Protein AF-A0A6G0K1S7-F1 (afdb_monomer)

Sequence (122 aa):
MTYARTPEAYTSHRDEFKSLTHREDRTELWDYFVKNWDECCEMWVMAYRVGLPHFGNHTNNRVESLFGKLKRYLKGHLTMRASLKVLLAYQRRKEEEYKAKVEMPGTLRDVSYCEQMNLHLA

Mean predicted aligned error: 12.85 Å

InterPro domains:
  IPR052579 Zinc finger SWIM domain-containing protein [PTHR31569] (1-106)

pLDDT: mean 80.75, std 11.8, range [51.25, 96.75]

Foldseek 3Di:
DQAQQAPVSVVVVLVVVQVVQVDPPRCPVVVCCCVPPVVPVLVRHNNNCVPPPCVPVPDCVVVVVVVVVLCVQVPDPDDPVRSVVSVVVVVVVVVVVLCCLLPDPPQDDDPVDDSVVSSVRD

Solvent-accessible surface area (backbone atoms only — not comparable to full-atom values): 7234 Å² total; per-residue (Å²): 85,54,79,20,74,39,68,66,53,27,49,54,45,47,53,52,50,43,65,72,40,51,54,88,89,48,40,66,67,42,54,49,40,45,70,70,46,57,74,49,36,61,82,64,23,38,43,63,38,72,84,52,89,50,86,89,60,86,58,68,61,67,60,52,52,48,51,53,52,49,54,64,74,55,68,66,97,60,53,71,71,56,46,52,55,52,50,54,53,54,49,52,53,51,51,49,59,46,49,56,62,68,68,39,89,89,61,54,73,55,88,90,48,54,78,78,59,32,67,73,60,106

Secondary structure (DSSP, 8-state):
-TT-SSHHHHHHHHHHHHHHH-BTTB-HHHHHHHHHTGGGGGGT-HHHHTTS--TT--STHHHHHHHHHHHHHT-S---HHHHHHHHHHHHHHHHHHHHHHHS-TT----TTS-HHHHTT--

Structure (mmCIF, N/CA/C/O backbone):
data_AF-A0A6G0K1S7-F1
#
_entry.id   AF-A0A6G0K1S7-F1
#
loop_
_atom_site.group_PDB
_atom_site.id
_atom_site.type_symbol
_atom_site.label_atom_id
_atom_site.label_alt_id
_atom_site.label_comp_id
_atom_site.label_asym_id
_atom_site.label_entity_id
_atom_site.label_seq_id
_atom_site.pdbx_PDB_ins_code
_atom_site.Cartn_x
_atom_site.Cartn_y
_atom_site.Cartn_z
_atom_site.occupancy
_atom_site.B_iso_or_equiv
_atom_site.auth_seq_id
_atom_site.auth_comp_id
_atom_site.auth_asym_id
_atom_site.auth_atom_id
_atom_site.pdbx_PDB_model_num
ATOM 1 N N . MET A 1 1 ? -6.448 9.436 8.711 1.00 87.38 1 MET A N 1
ATOM 2 C CA . MET A 1 1 ? -5.637 8.196 8.802 1.00 87.38 1 MET A CA 1
ATOM 3 C C . MET A 1 1 ? -4.595 8.074 7.686 1.00 87.38 1 MET A C 1
ATOM 5 O O . MET A 1 1 ? -3.422 8.194 7.995 1.00 87.38 1 MET A O 1
ATOM 9 N N . THR A 1 2 ? -4.959 7.915 6.406 1.00 87.69 2 THR A N 1
ATOM 10 C CA . THR A 1 2 ? -4.003 7.677 5.290 1.00 87.69 2 THR A CA 1
ATOM 11 C C . THR A 1 2 ? -2.882 8.713 5.179 1.00 87.69 2 THR A C 1
ATOM 13 O O . THR A 1 2 ? -1.721 8.357 5.022 1.00 87.69 2 THR A O 1
ATOM 16 N N . TYR A 1 3 ? -3.208 10.001 5.303 1.00 88.44 3 TYR A N 1
ATOM 17 C CA . TYR A 1 3 ? -2.239 11.098 5.192 1.00 88.44 3 TYR A CA 1
ATOM 18 C C . TYR A 1 3 ? -1.551 11.468 6.512 1.00 88.44 3 TYR A C 1
ATOM 20 O O . TYR A 1 3 ? -0.889 12.504 6.581 1.00 88.44 3 TYR A O 1
ATOM 28 N N . ALA A 1 4 ? -1.707 10.655 7.562 1.00 92.00 4 ALA A N 1
ATOM 29 C CA . ALA A 1 4 ? -0.984 10.865 8.808 1.00 92.00 4 ALA A CA 1
ATOM 30 C C . ALA A 1 4 ? 0.523 10.841 8.528 1.00 92.00 4 ALA A C 1
ATOM 32 O O . ALA A 1 4 ? 1.035 9.881 7.955 1.00 92.00 4 ALA A O 1
ATOM 33 N N . ARG A 1 5 ? 1.213 11.928 8.886 1.00 89.75 5 ARG A N 1
ATOM 34 C CA . ARG A 1 5 ? 2.651 12.099 8.626 1.00 89.75 5 ARG A CA 1
ATOM 35 C C . ARG A 1 5 ? 3.531 11.514 9.726 1.00 89.75 5 ARG A C 1
ATOM 37 O O . ARG A 1 5 ? 4.718 11.335 9.494 1.00 89.75 5 ARG A O 1
ATOM 44 N N . THR A 1 6 ? 2.952 11.213 10.886 1.00 93.12 6 THR A N 1
ATOM 45 C CA . THR A 1 6 ? 3.641 10.560 12.000 1.00 93.12 6 THR A CA 1
ATOM 46 C C . THR A 1 6 ? 2.810 9.380 12.520 1.00 93.12 6 THR A C 1
ATOM 48 O O . THR A 1 6 ? 1.583 9.383 12.337 1.00 93.12 6 THR A O 1
ATOM 51 N N . PRO A 1 7 ? 3.442 8.375 13.152 1.00 93.38 7 PRO A N 1
ATOM 52 C CA . PRO A 1 7 ? 2.733 7.266 13.791 1.00 93.38 7 PRO A CA 1
ATOM 53 C C . PRO A 1 7 ? 1.722 7.738 14.843 1.00 93.38 7 PRO A C 1
ATOM 55 O O . PRO A 1 7 ? 0.611 7.226 14.909 1.00 93.38 7 PRO A O 1
ATOM 58 N N . GLU A 1 8 ? 2.048 8.777 15.610 1.00 96.00 8 GLU A N 1
ATOM 59 C CA . GLU A 1 8 ? 1.178 9.326 16.658 1.00 96.00 8 GLU A CA 1
ATOM 60 C C . GLU A 1 8 ? -0.079 9.952 16.050 1.00 96.00 8 GLU A C 1
ATOM 62 O O . GLU A 1 8 ? -1.190 9.733 16.533 1.00 96.00 8 GLU A O 1
ATOM 67 N N . ALA A 1 9 ? 0.079 10.681 14.939 1.00 95.00 9 ALA A N 1
ATOM 68 C CA . ALA A 1 9 ? -1.052 11.207 14.190 1.00 95.00 9 ALA A CA 1
ATOM 69 C C . ALA A 1 9 ? -1.913 10.071 13.619 1.00 95.00 9 ALA A C 1
ATOM 71 O O . ALA A 1 9 ? -3.132 10.204 13.558 1.00 95.00 9 ALA A O 1
ATOM 72 N N . TYR A 1 10 ? -1.320 8.952 13.191 1.00 96.00 10 TYR A N 1
ATOM 73 C CA . TYR A 1 10 ? -2.089 7.791 12.741 1.00 96.00 10 TYR A CA 1
ATOM 74 C C . TYR A 1 10 ? -2.920 7.202 13.885 1.00 96.00 10 TYR A C 1
ATOM 76 O O . TYR A 1 10 ? -4.137 7.076 13.733 1.00 96.00 10 TYR A O 1
ATOM 84 N N . THR A 1 11 ? -2.287 6.936 15.030 1.00 96.19 11 THR A N 1
ATOM 85 C CA . THR A 1 11 ? -2.935 6.395 16.232 1.00 96.19 11 THR A CA 1
ATOM 86 C C . THR A 1 11 ? -4.072 7.291 16.715 1.00 96.19 11 THR A C 1
ATOM 88 O O . THR A 1 11 ? -5.170 6.802 16.950 1.00 96.19 11 THR A O 1
ATOM 91 N N . SER A 1 12 ? -3.873 8.611 16.755 1.00 96.75 12 SER A N 1
ATOM 92 C CA . SER A 1 12 ? -4.929 9.548 17.160 1.00 96.75 12 SER A CA 1
ATOM 93 C C . SER A 1 12 ? -6.170 9.462 16.259 1.00 96.75 12 SER A C 1
ATOM 95 O O . SER A 1 12 ? -7.281 9.306 16.764 1.00 96.75 12 SER A O 1
ATOM 97 N N . HIS A 1 13 ? -5.998 9.473 14.931 1.00 96.12 13 HIS A N 1
ATOM 98 C CA . HIS A 1 13 ? -7.128 9.322 14.004 1.00 96.12 13 HIS A CA 1
ATOM 99 C C . HIS A 1 13 ? -7.764 7.923 14.069 1.00 96.12 13 HIS A C 1
ATOM 101 O O . HIS A 1 13 ? -8.958 7.771 13.818 1.00 96.12 13 HIS A O 1
ATOM 107 N N . ARG A 1 14 ? -6.965 6.887 14.349 1.00 95.56 14 ARG A N 1
ATOM 108 C CA . ARG A 1 14 ? -7.436 5.508 14.515 1.00 95.56 14 ARG A CA 1
ATOM 109 C C . ARG A 1 14 ? -8.342 5.376 15.730 1.00 95.56 14 ARG A C 1
ATOM 111 O O . ARG A 1 14 ? -9.392 4.746 15.639 1.00 95.56 14 ARG A O 1
ATOM 118 N N . ASP A 1 15 ? -7.942 5.965 16.847 1.00 95.19 15 ASP A N 1
ATOM 119 C CA . ASP A 1 15 ? -8.693 5.904 18.097 1.00 95.19 15 ASP A CA 1
ATOM 120 C C . ASP A 1 15 ? -9.971 6.748 18.015 1.00 95.19 15 ASP A C 1
ATOM 122 O O . ASP A 1 15 ? -11.027 6.313 18.479 1.00 95.19 15 ASP A O 1
ATOM 126 N N . GLU A 1 16 ? -9.923 7.892 17.324 1.00 95.06 16 GLU A N 1
ATOM 127 C CA . GLU A 1 16 ? -11.124 8.644 16.946 1.00 95.06 16 GLU A CA 1
ATOM 128 C C . GLU A 1 16 ? -12.076 7.766 16.117 1.00 95.06 16 GLU A C 1
ATOM 130 O O . GLU A 1 16 ? -13.249 7.620 16.465 1.00 95.06 16 GLU A O 1
ATOM 135 N N . PHE A 1 17 ? -11.574 7.094 15.075 1.00 94.25 17 PHE A N 1
ATOM 136 C CA . PHE A 1 17 ? -12.377 6.185 14.255 1.00 94.25 17 PHE A CA 1
ATOM 137 C C . PHE A 1 17 ? -12.971 5.026 15.070 1.00 94.25 17 PHE A C 1
ATOM 139 O O . PHE A 1 17 ? -14.146 4.688 14.898 1.00 94.25 17 PHE A O 1
ATOM 146 N N . LYS A 1 18 ? -12.207 4.457 16.009 1.00 93.62 18 LYS A N 1
ATOM 147 C CA . LYS A 1 18 ? -12.702 3.446 16.952 1.00 93.62 18 LYS A CA 1
ATOM 148 C C . LYS A 1 18 ? -13.880 3.979 17.759 1.00 93.62 18 LYS A C 1
ATOM 150 O O . LYS A 1 18 ? -14.916 3.327 17.815 1.00 93.62 18 LYS A O 1
ATOM 155 N N . SER A 1 19 ? -13.753 5.174 18.334 1.00 92.50 19 SER A N 1
ATOM 156 C CA . SER A 1 19 ? -14.819 5.778 19.144 1.00 92.50 19 SER A CA 1
ATOM 157 C C . SER A 1 19 ? -16.125 5.995 18.365 1.00 92.50 19 SER A C 1
ATOM 159 O O . SER A 1 19 ? -17.209 5.875 18.930 1.00 92.50 19 SER A O 1
ATOM 161 N N . LEU A 1 20 ? -16.035 6.262 17.057 1.00 91.19 20 LEU A N 1
ATOM 162 C CA . LEU A 1 20 ? -17.192 6.504 16.190 1.00 91.19 20 LEU A CA 1
ATOM 163 C C . LEU A 1 20 ? -17.867 5.215 15.709 1.00 91.19 20 LEU A C 1
ATOM 165 O O . LEU A 1 20 ? -19.077 5.198 15.471 1.00 91.19 20 LEU A O 1
ATOM 169 N N . THR A 1 21 ? -17.085 4.152 15.529 1.00 89.88 21 THR A N 1
ATOM 170 C CA . THR A 1 21 ? -17.546 2.883 14.947 1.00 89.88 21 THR A CA 1
ATOM 171 C C . THR A 1 21 ? -17.940 1.851 15.989 1.00 89.88 21 THR A C 1
ATOM 173 O O . THR A 1 21 ? -18.779 1.007 15.701 1.00 89.88 21 THR A O 1
ATOM 176 N N . HIS A 1 22 ? -17.399 1.948 17.200 1.00 81.75 22 HIS A N 1
ATOM 177 C CA . HIS A 1 22 ? -17.656 1.029 18.301 1.00 81.75 22 HIS A CA 1
ATOM 178 C C . HIS A 1 22 ? -18.825 1.529 19.167 1.00 81.75 22 HIS A C 1
ATOM 180 O O . HIS A 1 22 ? -18.650 1.925 20.322 1.00 81.75 22 HIS A O 1
ATOM 186 N N . ARG A 1 23 ? -20.031 1.572 18.583 1.00 78.25 23 ARG A N 1
ATOM 187 C CA . ARG A 1 23 ? -21.253 2.003 19.281 1.00 78.25 23 ARG A CA 1
ATOM 188 C C . ARG A 1 23 ? -21.981 0.795 19.863 1.00 78.25 23 ARG A C 1
ATOM 190 O O . ARG A 1 23 ? -22.524 -0.005 19.103 1.00 78.25 23 ARG A O 1
ATOM 197 N N . GLU A 1 24 ? -22.041 0.731 21.193 1.00 80.38 24 GLU A N 1
ATOM 198 C CA . GLU A 1 24 ? -22.686 -0.364 21.938 1.00 80.38 24 GLU A CA 1
ATOM 199 C C . GLU A 1 24 ? -22.123 -1.727 21.491 1.00 80.38 24 GLU A C 1
ATOM 201 O O . GLU A 1 24 ? -20.910 -1.926 21.563 1.00 80.38 24 GLU A O 1
ATOM 206 N N . ASP A 1 25 ? -22.982 -2.616 20.984 1.00 79.69 25 ASP A N 1
ATOM 207 C CA . ASP A 1 25 ? -22.641 -3.979 20.561 1.00 79.69 25 ASP A CA 1
ATOM 208 C C . ASP A 1 25 ? -22.249 -4.088 19.074 1.00 79.69 25 ASP A C 1
ATOM 210 O O . ASP A 1 25 ? -21.911 -5.173 18.602 1.00 79.69 25 ASP A O 1
ATOM 214 N N . ARG A 1 26 ? -22.299 -2.992 18.299 1.00 83.44 26 ARG A N 1
ATOM 215 C CA . ARG A 1 26 ? -21.962 -3.015 16.865 1.00 83.44 26 ARG A CA 1
ATOM 216 C C . ARG A 1 26 ? -20.489 -2.720 16.639 1.00 83.44 26 ARG A C 1
ATOM 218 O O . ARG A 1 26 ? -20.091 -1.566 16.490 1.00 83.44 26 ARG A O 1
ATOM 225 N N . THR A 1 27 ? -19.686 -3.778 16.616 1.00 91.25 27 THR A N 1
ATOM 226 C CA . THR A 1 27 ? -18.227 -3.716 16.450 1.00 91.25 27 THR A CA 1
ATOM 227 C C . THR A 1 27 ? -17.761 -4.154 15.068 1.00 91.25 27 THR A C 1
ATOM 229 O O . THR A 1 27 ? -16.585 -4.008 14.753 1.00 91.25 27 THR A O 1
ATOM 232 N N . GLU A 1 28 ? -18.649 -4.631 14.193 1.00 93.25 28 GLU A N 1
ATOM 233 C CA . GLU A 1 28 ? -18.260 -5.345 12.972 1.00 93.25 28 GLU A CA 1
ATOM 234 C C . GLU A 1 28 ? -17.434 -4.479 12.016 1.00 93.25 28 GLU A C 1
ATOM 236 O O . GLU A 1 28 ? -16.503 -4.962 11.372 1.00 93.25 28 GLU A O 1
ATOM 241 N N . LEU A 1 29 ? -17.751 -3.182 11.935 1.00 92.19 29 LEU A N 1
ATOM 242 C CA . LEU A 1 29 ? -16.988 -2.234 11.126 1.00 92.19 29 LEU A CA 1
ATOM 243 C C . LEU A 1 29 ? -15.587 -2.000 11.701 1.00 92.19 29 LEU A C 1
ATOM 245 O O . LEU A 1 29 ? -14.618 -1.936 10.943 1.00 92.19 29 LEU A O 1
ATOM 249 N N . TRP A 1 30 ? -15.482 -1.886 13.025 1.00 94.81 30 TRP A N 1
ATOM 250 C CA . TRP A 1 30 ? -14.201 -1.747 13.705 1.00 94.81 30 TRP A CA 1
ATOM 251 C C . TRP A 1 30 ? -13.359 -3.016 13.542 1.00 94.81 30 TRP A C 1
ATOM 253 O O . TRP A 1 30 ? -12.202 -2.935 13.136 1.00 94.81 30 TRP A O 1
ATOM 263 N N . ASP A 1 31 ? -13.951 -4.186 13.758 1.00 95.00 31 ASP A N 1
ATOM 264 C CA . ASP A 1 31 ? -13.271 -5.476 13.642 1.00 95.00 31 ASP A CA 1
ATOM 265 C C . ASP A 1 31 ? -12.799 -5.728 12.206 1.00 95.00 31 ASP A C 1
ATOM 267 O O . ASP A 1 31 ? -11.665 -6.156 11.974 1.00 95.00 31 ASP A O 1
ATOM 271 N N . TYR A 1 32 ? -13.635 -5.392 11.217 1.00 95.12 32 TYR A N 1
ATOM 272 C CA . TYR A 1 32 ? -13.250 -5.423 9.810 1.00 95.12 32 TYR A CA 1
ATOM 273 C C . TYR A 1 32 ? -12.087 -4.471 9.523 1.00 95.12 32 TYR A C 1
ATOM 275 O O . TYR A 1 32 ? -11.144 -4.855 8.827 1.00 95.12 32 TYR A O 1
ATOM 283 N N . PHE A 1 33 ? -12.141 -3.242 10.040 1.00 95.31 33 PHE A N 1
ATOM 284 C CA . PHE A 1 33 ? -11.079 -2.260 9.857 1.00 95.31 33 PHE A CA 1
ATOM 285 C C . PHE A 1 33 ? -9.758 -2.749 10.457 1.00 95.31 33 PHE A C 1
ATOM 287 O O . PHE A 1 33 ? -8.745 -2.748 9.761 1.00 95.31 33 PHE A O 1
ATOM 294 N N . VAL A 1 34 ? -9.768 -3.232 11.701 1.00 95.44 34 VAL A N 1
ATOM 295 C CA . VAL A 1 34 ? -8.561 -3.743 12.362 1.00 95.44 34 VAL A CA 1
ATOM 296 C C . VAL A 1 34 ? -7.952 -4.889 11.558 1.00 95.44 34 VAL A C 1
ATOM 298 O O . VAL A 1 34 ? -6.775 -4.849 11.213 1.00 95.44 34 VAL A O 1
ATOM 301 N N . LYS A 1 35 ? -8.778 -5.869 11.184 1.00 96.00 35 LYS A N 1
ATOM 302 C CA . LYS A 1 35 ? -8.325 -7.062 10.467 1.00 96.00 35 LYS A CA 1
ATOM 303 C C . LYS A 1 35 ? -7.812 -6.776 9.054 1.00 96.00 35 LYS A C 1
ATOM 305 O O . LYS A 1 35 ? -6.878 -7.415 8.602 1.00 96.00 35 LYS A O 1
ATOM 310 N N . ASN A 1 36 ? -8.458 -5.887 8.301 1.00 95.75 36 ASN A N 1
ATOM 311 C CA . ASN A 1 36 ? -8.177 -5.768 6.862 1.00 95.75 36 ASN A CA 1
ATOM 312 C C . ASN A 1 36 ? -7.371 -4.519 6.500 1.00 95.75 36 ASN A C 1
ATOM 314 O O . ASN A 1 36 ? -6.748 -4.490 5.441 1.00 95.75 36 ASN A O 1
ATOM 318 N N . TRP A 1 37 ? -7.395 -3.488 7.343 1.00 94.88 37 TRP A N 1
ATOM 319 C CA . TRP A 1 37 ? -6.759 -2.204 7.062 1.00 94.88 37 TRP A CA 1
ATOM 320 C C . TRP A 1 37 ? -5.647 -1.890 8.054 1.00 94.88 37 TRP A C 1
ATOM 322 O O . TRP A 1 37 ? -4.539 -1.575 7.625 1.00 94.88 37 TRP A O 1
ATOM 332 N N . ASP A 1 38 ? -5.917 -1.986 9.355 1.00 95.25 38 ASP A N 1
ATOM 333 C CA . ASP A 1 38 ? -4.934 -1.658 10.394 1.00 95.25 38 ASP A CA 1
ATOM 334 C C . ASP A 1 38 ? -3.750 -2.635 1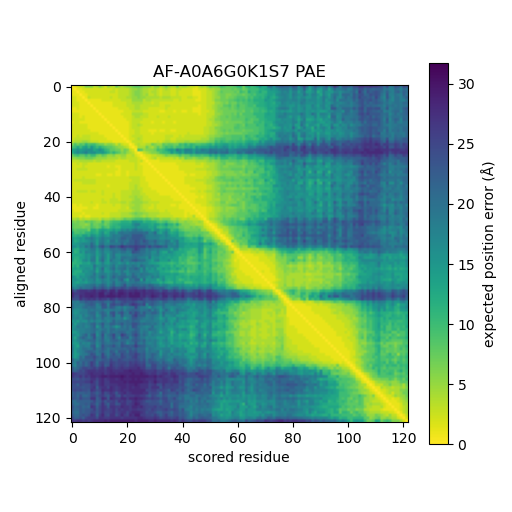0.392 1.00 95.25 38 ASP A C 1
ATOM 336 O O . ASP A 1 38 ? -2.603 -2.197 10.441 1.00 95.25 38 ASP A O 1
ATOM 340 N N . GLU A 1 39 ? -4.018 -3.937 10.222 1.00 94.88 39 GLU A N 1
ATOM 341 C CA . GLU A 1 39 ? -2.994 -4.993 10.130 1.00 94.88 39 GLU A CA 1
ATOM 342 C C . GLU A 1 39 ? -1.975 -4.744 9.000 1.00 94.88 39 GLU A C 1
ATOM 344 O O . GLU A 1 39 ? -0.827 -5.170 9.093 1.00 94.88 39 GLU A O 1
ATOM 349 N N . CYS A 1 40 ? -2.357 -4.001 7.955 1.00 92.31 40 CYS A N 1
ATOM 350 C CA . CYS A 1 40 ? -1.473 -3.631 6.847 1.00 92.31 40 CYS A CA 1
ATOM 351 C C . CYS A 1 40 ? -1.230 -2.115 6.729 1.00 92.31 40 CYS A C 1
ATOM 353 O O . CYS A 1 40 ? -0.912 -1.623 5.642 1.00 92.31 40 CYS A O 1
ATOM 355 N N . CYS A 1 41 ? -1.367 -1.354 7.824 1.00 92.31 41 CYS A N 1
ATOM 356 C CA . CYS A 1 41 ? -1.260 0.112 7.819 1.00 92.31 41 CYS A CA 1
ATOM 357 C C . CYS A 1 41 ? 0.053 0.644 7.222 1.00 92.31 41 CYS A C 1
ATOM 359 O O . CYS A 1 41 ? 0.050 1.671 6.535 1.00 92.31 41 CYS A O 1
ATOM 361 N N . GLU A 1 42 ? 1.152 -0.094 7.370 1.00 89.25 42 GLU A N 1
ATOM 362 C CA . GLU A 1 42 ? 2.452 0.229 6.775 1.00 89.25 42 GLU A CA 1
ATOM 363 C C . GLU A 1 42 ? 2.411 0.354 5.242 1.00 89.25 42 GLU A C 1
ATOM 365 O O . GLU A 1 42 ? 3.166 1.126 4.649 1.00 89.25 42 GLU A O 1
ATOM 370 N N . MET A 1 43 ? 1.486 -0.348 4.578 1.00 85.88 43 MET A N 1
ATOM 371 C CA . MET A 1 43 ? 1.366 -0.356 3.119 1.00 85.88 43 MET A CA 1
ATOM 372 C C . MET A 1 43 ? 0.632 0.861 2.553 1.00 85.88 43 MET A C 1
ATOM 374 O O . MET A 1 43 ? 0.754 1.141 1.355 1.00 85.88 43 MET A O 1
ATOM 378 N N . TRP A 1 44 ? -0.137 1.595 3.366 1.00 86.56 44 TRP A N 1
ATOM 379 C CA . TRP A 1 44 ? -1.003 2.675 2.872 1.00 86.56 44 TRP A CA 1
ATOM 380 C C . TRP A 1 44 ? -0.929 3.990 3.659 1.00 86.56 44 TRP A C 1
ATOM 382 O O . TRP A 1 44 ? -1.245 5.031 3.079 1.00 86.56 44 TRP A O 1
ATOM 392 N N . VAL A 1 45 ? -0.457 3.998 4.909 1.00 90.62 45 VAL A N 1
ATOM 393 C CA . VAL A 1 45 ? -0.292 5.221 5.714 1.00 90.62 45 VAL A CA 1
ATOM 394 C C . VAL A 1 45 ? 1.003 5.952 5.352 1.00 90.62 45 VAL A C 1
ATOM 396 O O . VAL A 1 45 ? 2.079 5.363 5.290 1.00 90.62 45 VAL A O 1
ATOM 399 N N . MET A 1 46 ? 0.918 7.268 5.151 1.00 87.06 46 MET A N 1
ATOM 400 C CA . MET A 1 46 ? 2.050 8.106 4.741 1.00 87.06 46 MET A CA 1
ATOM 401 C C . MET A 1 46 ? 3.243 8.040 5.702 1.00 87.06 46 MET A C 1
ATOM 403 O O . MET A 1 46 ? 4.372 7.960 5.228 1.00 87.06 46 MET A O 1
ATOM 407 N N . ALA A 1 47 ? 3.005 8.030 7.018 1.00 89.88 47 ALA A N 1
ATOM 408 C CA . ALA A 1 47 ? 4.049 7.957 8.043 1.00 89.88 47 ALA A CA 1
ATOM 409 C C . ALA A 1 47 ? 5.011 6.772 7.843 1.00 89.88 47 ALA A C 1
ATOM 411 O O . ALA A 1 47 ? 6.215 6.927 8.017 1.00 89.88 47 ALA A O 1
ATOM 412 N N . TYR A 1 48 ? 4.491 5.615 7.426 1.00 87.31 48 TYR A N 1
ATOM 413 C CA . TYR A 1 48 ? 5.278 4.393 7.232 1.00 87.31 48 TYR A CA 1
ATOM 414 C C . TYR A 1 48 ? 5.827 4.256 5.807 1.00 87.31 48 TYR A C 1
ATOM 416 O O . TYR A 1 48 ? 6.810 3.560 5.571 1.00 87.31 48 TYR A O 1
ATOM 424 N N . ARG A 1 49 ? 5.228 4.959 4.841 1.00 82.19 49 ARG A N 1
ATOM 425 C CA . ARG A 1 49 ? 5.611 4.883 3.424 1.00 82.19 49 ARG A CA 1
ATOM 426 C C . ARG A 1 49 ? 6.596 5.950 2.979 1.00 82.19 49 ARG A C 1
ATOM 428 O O . ARG A 1 49 ? 7.137 5.826 1.885 1.00 82.19 49 ARG A O 1
ATOM 435 N N . VAL A 1 50 ? 6.817 6.998 3.775 1.00 72.44 50 VAL A N 1
ATOM 436 C CA . VAL A 1 50 ? 7.606 8.169 3.354 1.00 72.44 50 VAL A CA 1
ATOM 437 C C . VAL A 1 50 ? 9.050 7.814 2.974 1.00 72.44 50 VAL A C 1
ATOM 439 O O . VAL A 1 50 ? 9.635 8.481 2.128 1.00 72.44 50 VAL A O 1
ATOM 442 N N . GLY A 1 51 ? 9.604 6.747 3.561 1.00 68.50 51 GLY A N 1
ATOM 443 C CA . GLY A 1 51 ? 10.949 6.247 3.266 1.00 68.50 51 GLY A CA 1
ATOM 444 C C . GLY A 1 51 ? 11.022 5.210 2.142 1.00 68.50 51 GLY A C 1
ATOM 445 O O . GLY A 1 51 ? 12.121 4.822 1.753 1.00 68.50 51 GLY A O 1
ATOM 446 N N . LEU A 1 52 ? 9.887 4.741 1.612 1.00 68.81 52 LEU A N 1
ATOM 447 C CA . LEU A 1 52 ? 9.885 3.749 0.541 1.00 68.81 52 LEU A CA 1
ATOM 448 C C . LEU A 1 52 ? 10.107 4.440 -0.812 1.00 68.81 52 LEU A C 1
ATOM 450 O O . LEU A 1 52 ? 9.392 5.398 -1.128 1.00 68.81 52 LEU A O 1
ATOM 454 N N . PRO A 1 53 ? 11.048 3.956 -1.647 1.00 64.31 53 PRO A N 1
ATOM 455 C CA . PRO A 1 53 ? 11.239 4.480 -2.989 1.00 64.31 53 PRO A CA 1
ATOM 456 C C . PRO A 1 53 ? 9.955 4.262 -3.790 1.00 64.31 53 PRO A C 1
ATOM 458 O O . PRO A 1 53 ? 9.623 3.162 -4.225 1.00 64.31 53 PRO A O 1
ATOM 461 N N . HIS A 1 54 ? 9.197 5.340 -3.956 1.00 61.47 54 HIS A N 1
ATOM 462 C CA . HIS A 1 54 ? 7.907 5.310 -4.629 1.00 61.47 54 HIS A CA 1
ATOM 463 C C . HIS A 1 54 ? 8.060 5.349 -6.153 1.00 61.47 54 HIS A C 1
ATOM 465 O O . HIS A 1 54 ? 7.066 5.165 -6.838 1.00 61.47 54 HIS A O 1
ATOM 471 N N . PHE A 1 55 ? 9.259 5.602 -6.702 1.00 59.00 55 PHE A N 1
ATOM 472 C CA . PHE A 1 55 ? 9.527 5.696 -8.151 1.00 59.00 55 PHE A CA 1
ATOM 473 C C . PH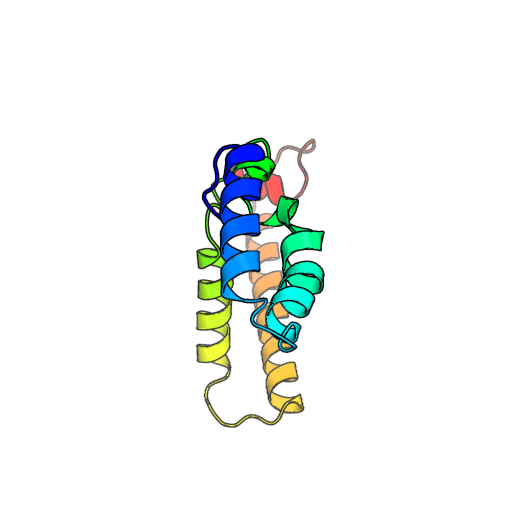E A 1 55 ? 8.474 6.542 -8.908 1.00 59.00 55 PHE A C 1
ATOM 475 O O . PHE A 1 55 ? 7.966 6.157 -9.959 1.00 59.00 55 PHE A O 1
ATOM 482 N N . GLY A 1 56 ? 8.067 7.676 -8.318 1.00 55.56 56 GLY A N 1
ATOM 483 C CA . GLY A 1 56 ? 6.997 8.550 -8.841 1.00 55.56 56 GLY A CA 1
ATOM 484 C C . GLY A 1 56 ? 5.564 7.985 -8.770 1.00 55.56 56 GLY A C 1
ATOM 485 O O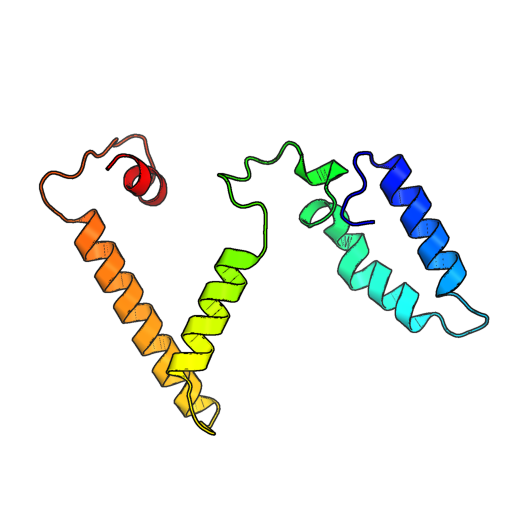 . GLY A 1 56 ? 4.620 8.605 -9.253 1.00 55.56 56 GLY A O 1
ATOM 486 N N . ASN A 1 57 ? 5.375 6.818 -8.159 1.00 56.22 57 ASN A N 1
ATOM 487 C CA . ASN A 1 57 ? 4.116 6.090 -8.048 1.00 56.22 57 ASN A CA 1
ATOM 488 C C . ASN A 1 57 ? 3.400 6.448 -6.734 1.00 56.22 57 ASN A C 1
ATOM 490 O O . ASN A 1 57 ? 3.424 5.715 -5.746 1.00 56.22 57 ASN A O 1
ATOM 494 N N . HIS A 1 58 ? 2.795 7.632 -6.707 1.00 55.03 58 HIS A N 1
ATOM 495 C CA . HIS A 1 58 ? 2.156 8.180 -5.506 1.00 55.03 58 HIS A CA 1
ATOM 496 C C . HIS A 1 58 ? 0.693 7.776 -5.325 1.00 55.03 58 HIS A C 1
ATOM 498 O O . HIS A 1 58 ? 0.120 7.986 -4.259 1.00 55.03 58 HIS A O 1
ATOM 504 N N . THR A 1 59 ? 0.069 7.212 -6.354 1.00 62.31 59 THR A N 1
ATOM 505 C CA . THR A 1 59 ? -1.382 7.047 -6.402 1.00 62.31 59 THR A CA 1
ATOM 506 C C . THR A 1 59 ? -1.774 5.815 -7.205 1.00 62.31 59 THR A C 1
ATOM 508 O O . THR A 1 59 ? -1.104 5.412 -8.156 1.00 62.31 59 THR A O 1
ATOM 511 N N . ASN A 1 60 ? -2.918 5.237 -6.839 1.00 66.38 60 ASN A N 1
ATOM 512 C CA . ASN A 1 60 ? -3.535 4.089 -7.505 1.00 66.38 60 ASN A CA 1
ATOM 513 C C . ASN A 1 60 ? -3.878 4.364 -8.987 1.00 66.38 60 ASN A C 1
ATOM 515 O O . ASN A 1 60 ? -4.241 3.452 -9.720 1.00 66.38 60 ASN A O 1
ATOM 519 N N . ASN A 1 61 ? -3.699 5.601 -9.464 1.00 70.25 61 ASN A N 1
ATOM 520 C CA . ASN A 1 61 ? -3.964 6.080 -10.820 1.00 70.25 61 ASN A CA 1
ATOM 521 C C . ASN A 1 61 ? -3.470 5.135 -11.924 1.00 70.25 61 ASN A C 1
ATOM 523 O O . ASN A 1 61 ? -4.149 4.958 -12.934 1.00 70.25 61 ASN A O 1
ATOM 527 N N . ARG A 1 62 ? -2.292 4.514 -11.769 1.00 70.38 62 ARG A N 1
ATOM 528 C CA . ARG A 1 62 ? -1.750 3.600 -12.791 1.00 70.38 62 ARG A CA 1
ATOM 529 C C . ARG A 1 62 ? -2.532 2.286 -12.854 1.00 70.38 62 ARG A C 1
ATOM 531 O O . ARG A 1 62 ? -2.829 1.801 -13.946 1.00 70.38 62 ARG A O 1
ATOM 538 N N . VAL A 1 63 ? -2.906 1.759 -11.693 1.00 77.50 63 VAL A N 1
ATOM 539 C CA . VAL A 1 63 ? -3.736 0.559 -11.533 1.00 77.50 63 VAL A CA 1
ATOM 540 C C . VAL A 1 63 ? 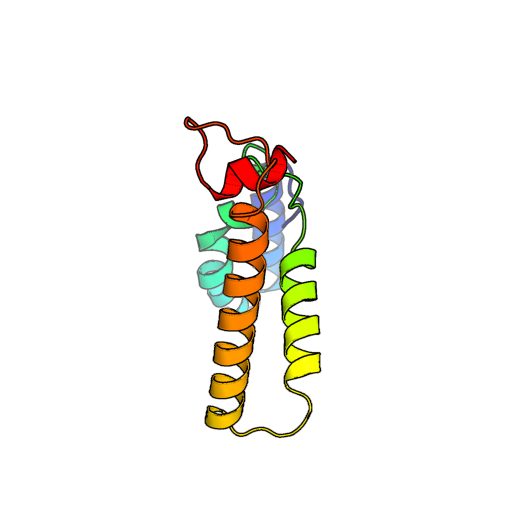-5.175 0.849 -11.967 1.00 77.50 63 VAL A C 1
ATOM 542 O O . VAL A 1 63 ? -5.744 0.104 -12.760 1.00 77.50 63 VAL A O 1
ATOM 545 N N . GLU A 1 64 ? -5.741 1.980 -11.557 1.00 78.81 64 GLU A N 1
ATOM 546 C CA . GLU A 1 64 ? -7.076 2.431 -11.959 1.00 78.81 64 GLU A CA 1
ATOM 547 C C . GLU A 1 64 ? -7.170 2.680 -13.466 1.00 78.81 64 GLU A C 1
ATOM 549 O O . GLU A 1 64 ? -8.120 2.239 -14.110 1.00 78.81 64 GLU A O 1
ATOM 554 N N . SER A 1 65 ? -6.154 3.307 -14.069 1.00 82.12 65 SER A N 1
ATOM 555 C CA . SER A 1 65 ? -6.063 3.491 -15.522 1.00 82.12 65 SER A CA 1
ATOM 556 C C . SER A 1 65 ? -5.980 2.153 -16.259 1.00 82.12 65 SER A C 1
ATOM 558 O O . SER A 1 65 ? -6.620 1.977 -17.303 1.00 82.12 65 SER A O 1
ATOM 560 N N . LEU A 1 66 ? -5.228 1.185 -15.720 1.00 80.75 66 LEU A N 1
ATOM 561 C CA . LEU A 1 66 ? -5.163 -0.172 -16.260 1.00 80.75 66 LEU A CA 1
ATOM 562 C C . LEU A 1 66 ? -6.531 -0.860 -16.185 1.00 80.75 66 LEU A C 1
ATOM 564 O O . LEU A 1 66 ? -7.013 -1.352 -17.207 1.00 80.75 66 LEU A O 1
ATOM 568 N N . PHE A 1 67 ? -7.193 -0.831 -15.028 1.00 81.00 67 PHE A N 1
ATOM 569 C CA . PHE A 1 67 ? -8.536 -1.389 -14.868 1.00 81.00 67 PHE A CA 1
ATOM 570 C C . PHE A 1 67 ? -9.561 -0.692 -15.766 1.00 81.00 67 PHE A C 1
ATOM 572 O O . PHE A 1 67 ? -10.400 -1.357 -16.369 1.00 81.00 67 PHE A O 1
ATOM 579 N N . GLY A 1 68 ? -9.470 0.627 -15.936 1.00 83.94 68 GLY A N 1
ATOM 580 C CA . GLY A 1 68 ? -10.308 1.381 -16.866 1.00 83.94 68 GLY A CA 1
ATOM 581 C C . GLY A 1 68 ? -10.094 0.962 -18.324 1.00 83.94 68 GLY A C 1
ATOM 582 O O . GLY A 1 68 ? -11.054 0.800 -19.078 1.00 83.94 68 GLY A O 1
ATOM 583 N N . LYS A 1 69 ? -8.845 0.725 -18.745 1.00 83.88 69 LYS A N 1
ATOM 584 C CA . LYS A 1 69 ? -8.533 0.164 -20.074 1.00 83.88 69 LYS A CA 1
ATOM 585 C C . LYS A 1 69 ? -9.104 -1.245 -20.226 1.00 83.88 69 LYS A C 1
ATOM 587 O O . LYS A 1 69 ? -9.788 -1.497 -21.211 1.00 83.88 69 LYS A O 1
ATOM 592 N N . LEU A 1 70 ? -8.892 -2.120 -19.246 1.00 80.50 70 LEU A N 1
ATOM 593 C CA . LEU A 1 70 ? -9.404 -3.493 -19.243 1.00 80.50 70 LEU A CA 1
ATOM 594 C C . LEU A 1 70 ? -10.931 -3.542 -19.350 1.00 80.50 70 LEU A C 1
ATOM 596 O O . LEU A 1 70 ? -11.459 -4.233 -20.214 1.00 80.50 70 LEU A O 1
ATOM 600 N N . LYS A 1 71 ? -11.643 -2.738 -18.555 1.00 82.00 71 LYS A N 1
ATOM 601 C CA . LYS A 1 71 ? -13.108 -2.619 -18.625 1.00 82.00 71 LYS A CA 1
ATOM 602 C C . LYS A 1 71 ? -13.595 -2.163 -20.006 1.00 82.00 71 LYS A C 1
ATOM 604 O O . LYS A 1 71 ? -14.626 -2.636 -20.469 1.00 82.00 71 LYS A O 1
ATOM 609 N N . ARG A 1 72 ? -12.847 -1.289 -20.697 1.00 82.56 72 ARG A N 1
ATOM 610 C CA . ARG A 1 72 ? -13.158 -0.889 -22.085 1.00 82.56 72 ARG A CA 1
ATOM 611 C C . ARG A 1 72 ? -12.956 -2.016 -23.099 1.00 82.56 72 ARG A C 1
ATOM 613 O O . ARG A 1 72 ? -13.691 -2.049 -24.080 1.00 82.56 72 ARG A O 1
ATOM 620 N N . TYR A 1 73 ? -11.990 -2.907 -22.882 1.00 75.62 73 TYR A N 1
ATOM 621 C CA . TYR A 1 73 ? -11.790 -4.094 -23.724 1.00 75.62 73 TYR A CA 1
ATOM 622 C C . TYR A 1 73 ? -12.8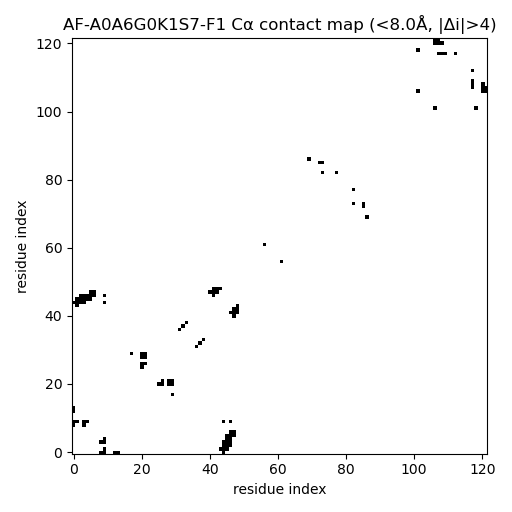32 -5.184 -23.451 1.00 75.62 73 TYR A C 1
ATOM 624 O O . TYR A 1 73 ? -13.255 -5.870 -24.373 1.00 75.62 73 TYR A O 1
ATOM 632 N N . LEU A 1 74 ? -13.285 -5.308 -22.204 1.00 78.19 74 LEU A N 1
ATOM 633 C CA . LEU A 1 74 ? -14.288 -6.282 -21.765 1.00 78.19 74 LEU A CA 1
ATOM 634 C C . LEU A 1 74 ? -15.742 -5.863 -22.065 1.00 78.19 74 LEU A C 1
ATOM 636 O O . LEU A 1 74 ? -16.657 -6.416 -21.465 1.00 78.19 74 LEU A O 1
ATOM 640 N N . LYS A 1 75 ? -15.984 -4.877 -22.944 1.00 67.06 75 LYS A N 1
ATOM 641 C CA . LYS A 1 75 ? -17.333 -4.340 -23.210 1.00 67.06 75 LYS A CA 1
ATOM 642 C C . LYS A 1 75 ? -18.347 -5.453 -23.538 1.00 67.06 75 LYS A C 1
ATOM 644 O O . LYS A 1 75 ? -18.170 -6.184 -24.507 1.00 67.06 75 LYS A O 1
ATOM 649 N N . GLY A 1 76 ? -19.446 -5.491 -22.775 1.00 67.44 76 GLY A N 1
ATOM 650 C CA . GLY A 1 76 ? -20.585 -6.404 -22.948 1.00 67.44 76 GLY A CA 1
ATOM 651 C C . GLY A 1 76 ? -20.649 -7.501 -21.881 1.00 67.44 76 GLY A C 1
ATOM 652 O O . GLY A 1 76 ? -19.635 -7.842 -21.282 1.00 67.44 76 GLY A O 1
ATOM 653 N N . HIS A 1 77 ? -21.848 -8.036 -21.619 1.00 60.50 77 HIS A N 1
ATOM 654 C CA . HIS A 1 77 ? -22.088 -9.136 -20.673 1.00 60.50 77 HIS A CA 1
ATOM 655 C C . HIS A 1 77 ? -21.377 -10.424 -21.126 1.00 60.50 77 HIS A C 1
ATOM 657 O O . HIS A 1 77 ? -21.974 -11.327 -21.707 1.00 60.50 77 HIS A O 1
ATOM 663 N N . LEU A 1 78 ? -20.073 -10.498 -20.880 1.00 66.69 78 LEU A N 1
ATOM 664 C CA . LEU A 1 78 ? -19.261 -11.682 -21.091 1.00 66.69 78 LEU A CA 1
ATOM 665 C C . LEU A 1 78 ? -19.413 -12.607 -19.883 1.00 66.69 78 LEU A C 1
ATOM 667 O O . LEU A 1 78 ? -19.351 -12.178 -18.730 1.00 66.69 78 LEU A O 1
ATOM 671 N N . THR A 1 79 ? -19.575 -13.902 -20.142 1.00 83.25 79 THR A N 1
ATOM 672 C CA . THR A 1 79 ? -19.428 -14.911 -19.088 1.00 83.25 79 THR A CA 1
ATOM 673 C C . THR A 1 79 ? -18.005 -14.859 -18.529 1.00 83.25 79 THR A C 1
ATOM 675 O O . THR A 1 79 ? -17.070 -14.483 -19.238 1.00 83.25 79 THR A O 1
ATOM 678 N N . MET A 1 80 ? -17.801 -15.296 -17.282 1.00 83.88 80 MET A N 1
ATOM 679 C CA . MET A 1 80 ? -16.472 -15.292 -16.647 1.00 83.88 80 MET A CA 1
ATOM 680 C C . MET A 1 80 ? -15.399 -15.956 -17.527 1.00 83.88 80 MET A C 1
ATOM 682 O O . MET A 1 80 ? -14.298 -15.435 -17.692 1.00 83.88 80 MET A O 1
ATOM 686 N N . ARG A 1 81 ? -15.747 -17.073 -18.178 1.00 84.31 81 ARG A N 1
ATOM 687 C CA . ARG A 1 81 ? -14.858 -17.782 -19.107 1.00 84.31 81 ARG A CA 1
ATOM 688 C C . ARG A 1 81 ? -14.475 -16.931 -20.320 1.00 84.31 81 ARG A C 1
ATOM 690 O O . ARG A 1 81 ? -13.322 -16.972 -20.745 1.00 84.31 81 ARG A O 1
ATOM 697 N N . ALA A 1 82 ? -15.421 -16.195 -20.898 1.00 83.12 82 ALA A N 1
ATOM 698 C CA . ALA A 1 82 ? -15.151 -15.317 -22.032 1.00 83.12 82 ALA A CA 1
ATOM 699 C C . ALA A 1 82 ? -14.283 -14.120 -21.610 1.00 83.12 82 ALA A C 1
ATOM 701 O O . ALA A 1 82 ? -13.307 -13.810 -22.292 1.00 83.12 82 ALA A O 1
ATOM 702 N N . SER A 1 83 ? -14.553 -13.540 -20.438 1.00 82.50 83 SER A N 1
ATOM 703 C CA . SER A 1 83 ? -13.728 -12.482 -19.849 1.00 82.50 83 SER A CA 1
ATOM 704 C C . SER A 1 83 ? -12.284 -12.937 -19.628 1.00 82.50 83 SER A C 1
ATOM 706 O O . SER A 1 83 ? -11.359 -12.249 -20.049 1.00 82.50 83 SER A O 1
ATOM 708 N N . LEU A 1 84 ? -12.066 -14.131 -19.063 1.00 84.69 84 LEU A N 1
ATOM 709 C CA . LEU A 1 84 ? -10.720 -14.681 -18.848 1.00 84.69 84 LEU A CA 1
ATOM 710 C C . LEU A 1 84 ? -9.945 -14.891 -20.155 1.00 84.69 84 LEU A C 1
ATOM 712 O O . LEU A 1 84 ? -8.758 -14.581 -20.217 1.00 84.69 84 LEU A O 1
ATOM 716 N N . LYS A 1 85 ? -10.604 -15.365 -21.221 1.00 86.69 85 LYS A N 1
ATOM 717 C CA . LYS A 1 85 ? -9.960 -15.504 -22.540 1.00 86.69 85 LYS A CA 1
ATOM 718 C C . LYS A 1 85 ? -9.476 -14.156 -23.079 1.00 86.69 85 LYS A C 1
ATOM 720 O O . LYS A 1 85 ? -8.352 -14.068 -23.567 1.00 86.69 85 LYS A O 1
ATOM 725 N N . VAL A 1 86 ? -10.301 -13.114 -22.964 1.00 84.56 86 VAL A N 1
ATOM 726 C CA . VAL A 1 86 ? -9.948 -11.750 -23.393 1.00 84.56 86 VAL A CA 1
ATOM 727 C C . VAL A 1 86 ? -8.801 -11.190 -22.548 1.00 84.56 86 VAL A C 1
ATOM 729 O O . VAL A 1 86 ? -7.872 -10.604 -23.101 1.00 84.56 86 VAL A O 1
ATOM 732 N N . LEU A 1 87 ? -8.823 -11.412 -21.230 1.00 84.25 87 LEU A N 1
ATOM 733 C CA . LEU A 1 87 ? -7.754 -10.986 -20.321 1.00 84.25 87 LEU A CA 1
ATOM 734 C C . LEU A 1 87 ? -6.406 -11.624 -20.673 1.00 84.25 87 LEU A C 1
ATOM 736 O O . LEU A 1 87 ? -5.415 -10.909 -20.800 1.00 84.25 87 LEU A O 1
ATOM 740 N N . LEU A 1 88 ? -6.373 -12.941 -20.892 1.00 87.31 88 LEU A N 1
ATOM 741 C CA . LEU A 1 88 ? -5.144 -13.651 -21.262 1.00 87.31 88 LEU A CA 1
ATOM 742 C C . LEU A 1 88 ? -4.603 -13.197 -22.623 1.00 87.31 88 LEU A C 1
ATOM 744 O O . LEU A 1 88 ? -3.396 -13.022 -22.776 1.00 87.31 88 LEU A O 1
ATOM 748 N N . ALA A 1 89 ? -5.478 -12.966 -23.605 1.00 86.25 89 ALA A N 1
ATOM 749 C CA . ALA A 1 89 ? -5.069 -12.430 -24.902 1.00 86.25 89 ALA A CA 1
ATOM 750 C C . ALA A 1 89 ? -4.491 -11.009 -24.778 1.00 86.25 89 ALA A C 1
ATOM 752 O O . ALA A 1 89 ? -3.453 -10.706 -25.364 1.00 86.25 89 ALA A O 1
ATOM 753 N N . TYR A 1 90 ? -5.127 -10.149 -23.976 1.00 84.56 90 TYR A N 1
ATOM 754 C CA . TYR A 1 90 ? -4.633 -8.800 -23.703 1.00 84.56 90 TYR A CA 1
ATOM 755 C C . TYR A 1 90 ? -3.270 -8.815 -22.996 1.00 84.56 90 TYR A C 1
ATOM 757 O O . TYR A 1 90 ? -2.387 -8.045 -23.371 1.00 84.56 90 TYR A O 1
ATOM 765 N N . GLN A 1 91 ? -3.083 -9.699 -22.009 1.00 85.38 91 GLN A N 1
ATOM 766 C CA . GLN A 1 91 ? -1.808 -9.860 -21.310 1.00 85.38 91 GLN A CA 1
ATOM 767 C C . GLN A 1 91 ? -0.689 -10.272 -22.273 1.00 85.38 91 GLN A C 1
ATOM 769 O O . GLN A 1 91 ? 0.331 -9.590 -22.322 1.00 85.38 91 GLN A O 1
ATOM 774 N N . ARG A 1 92 ? -0.898 -11.312 -23.092 1.00 88.88 92 ARG A N 1
ATOM 775 C CA . ARG A 1 92 ? 0.101 -11.761 -24.081 1.00 88.88 92 ARG A CA 1
ATOM 776 C C . ARG A 1 92 ? 0.503 -10.641 -25.033 1.00 88.88 92 ARG A C 1
ATOM 778 O O . ARG A 1 92 ? 1.687 -10.398 -25.222 1.00 88.88 92 ARG A O 1
ATOM 785 N N . ARG A 1 93 ? -0.472 -9.877 -25.538 1.00 86.81 93 ARG A N 1
ATOM 786 C CA . ARG A 1 93 ? -0.192 -8.719 -26.398 1.00 86.81 93 ARG A CA 1
ATOM 787 C C . ARG A 1 93 ? 0.673 -7.671 -25.693 1.00 86.81 93 ARG A C 1
ATOM 789 O O . ARG A 1 93 ? 1.532 -7.055 -26.311 1.00 86.81 93 ARG A O 1
ATOM 796 N N . LYS A 1 94 ? 0.445 -7.437 -24.396 1.00 84.06 94 LYS A N 1
ATOM 797 C CA . LYS A 1 94 ? 1.255 -6.504 -23.599 1.00 84.06 94 LYS A CA 1
ATOM 798 C C . LYS A 1 94 ? 2.670 -7.019 -23.351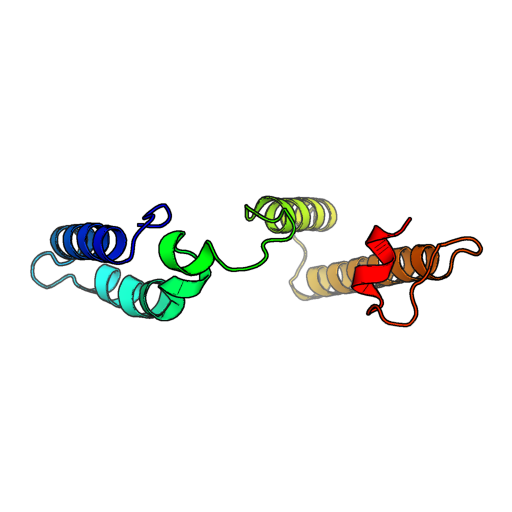 1.00 84.06 94 LYS A C 1
ATOM 800 O O . LYS A 1 94 ? 3.594 -6.213 -23.368 1.00 84.06 94 LYS A O 1
ATOM 805 N N . GLU A 1 95 ? 2.836 -8.322 -23.156 1.00 84.19 95 GLU A N 1
ATOM 806 C CA . GLU A 1 95 ? 4.148 -8.969 -23.050 1.00 84.19 95 GLU A CA 1
ATOM 807 C C . GLU A 1 95 ? 4.914 -8.915 -24.380 1.00 84.19 95 GLU A C 1
ATOM 809 O O . GLU A 1 95 ? 6.107 -8.629 -24.386 1.00 84.19 95 GLU A O 1
ATOM 814 N N . GLU A 1 96 ? 4.240 -9.108 -25.514 1.00 87.00 96 GLU A N 1
ATOM 815 C CA . GLU A 1 96 ? 4.830 -8.954 -26.851 1.00 87.00 96 GLU A CA 1
ATOM 816 C C . GLU A 1 96 ? 5.251 -7.502 -27.121 1.00 87.00 96 GLU A C 1
ATOM 818 O O . GLU A 1 96 ? 6.389 -7.253 -27.513 1.00 87.00 96 GLU A O 1
ATOM 823 N N . GLU A 1 97 ? 4.373 -6.528 -26.840 1.00 83.50 97 GLU A N 1
ATOM 824 C CA . GLU A 1 97 ? 4.693 -5.093 -26.924 1.00 83.50 97 GLU A CA 1
ATOM 825 C C . GLU A 1 97 ? 5.891 -4.724 -26.024 1.00 83.50 97 GLU A C 1
ATOM 827 O O . GLU A 1 97 ? 6.681 -3.846 -26.372 1.00 83.50 97 GLU A O 1
ATOM 832 N N . TYR A 1 98 ? 6.023 -5.372 -24.861 1.00 76.00 98 TYR A N 1
ATOM 833 C CA . TYR A 1 98 ? 7.149 -5.192 -23.946 1.00 76.00 98 TYR A CA 1
ATOM 834 C C . TYR A 1 98 ? 8.447 -5.755 -24.528 1.00 76.00 98 TYR A C 1
ATOM 836 O O . TYR A 1 98 ? 9.433 -5.025 -24.624 1.00 76.00 98 TYR A O 1
ATOM 844 N N . LYS A 1 99 ? 8.437 -7.023 -24.960 1.00 78.19 99 LYS A N 1
ATOM 845 C CA . LYS A 1 99 ? 9.609 -7.687 -25.546 1.00 78.19 99 LYS A CA 1
ATOM 846 C C . LYS A 1 99 ? 10.117 -6.936 -26.764 1.00 78.19 99 LYS A C 1
ATOM 848 O O . LYS A 1 99 ? 11.297 -6.624 -26.813 1.00 78.19 99 LYS A O 1
ATOM 853 N N . ALA A 1 100 ? 9.221 -6.532 -27.665 1.00 79.81 100 ALA A N 1
ATOM 854 C CA . ALA A 1 100 ? 9.585 -5.763 -28.850 1.00 79.81 100 ALA A CA 1
ATOM 855 C C . ALA A 1 100 ? 10.327 -4.463 -28.501 1.00 79.81 100 ALA A C 1
ATOM 857 O O . ALA A 1 100 ? 11.305 -4.129 -29.157 1.00 79.81 100 ALA A O 1
ATOM 858 N N . LYS A 1 101 ? 9.898 -3.741 -27.455 1.00 71.69 101 LYS A N 1
ATOM 859 C CA . LYS A 1 101 ? 10.574 -2.513 -27.001 1.00 71.69 101 LYS A CA 1
ATOM 860 C C . LYS A 1 101 ? 11.934 -2.783 -26.381 1.00 71.69 101 LYS A C 1
ATOM 862 O O . LYS A 1 101 ? 12.865 -2.032 -26.634 1.00 71.69 101 LYS A O 1
ATOM 867 N N . VAL A 1 102 ? 12.035 -3.826 -25.563 1.00 66.56 102 VAL A N 1
ATOM 868 C CA . VAL A 1 102 ? 13.289 -4.203 -24.907 1.00 66.56 102 VAL A CA 1
ATOM 869 C C . VAL A 1 102 ? 14.296 -4.687 -25.950 1.00 66.56 102 VAL A C 1
ATOM 871 O O . VAL A 1 102 ? 15.450 -4.268 -25.934 1.00 66.56 102 V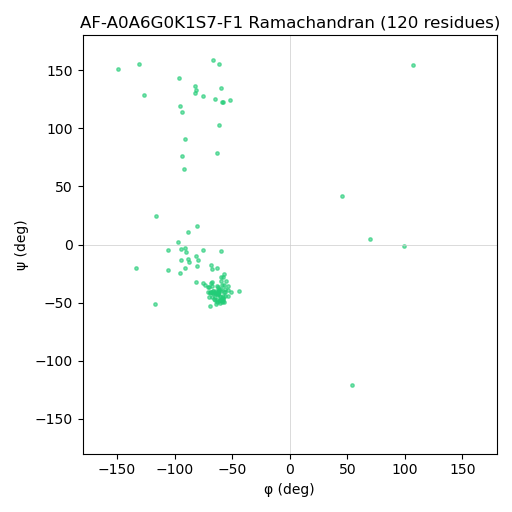AL A O 1
ATOM 874 N N . GLU A 1 103 ? 13.871 -5.532 -26.885 1.00 69.69 103 GLU A N 1
ATOM 875 C CA . GLU A 1 103 ? 14.690 -6.128 -27.946 1.00 69.69 103 GLU A CA 1
ATOM 876 C C . GLU A 1 103 ? 15.037 -5.159 -29.087 1.00 69.69 103 GLU A C 1
ATOM 878 O O . GLU A 1 103 ? 15.826 -5.532 -29.954 1.00 69.69 103 GLU A O 1
ATOM 883 N N . MET A 1 104 ? 14.514 -3.921 -29.097 1.00 72.56 104 MET A N 1
ATOM 884 C CA . MET A 1 104 ? 14.854 -2.950 -30.142 1.00 72.56 104 MET A CA 1
ATOM 885 C C . MET A 1 104 ? 16.370 -2.673 -30.170 1.00 72.56 104 MET A C 1
ATOM 887 O O . MET A 1 104 ? 16.942 -2.226 -29.166 1.00 72.56 104 MET A O 1
ATOM 891 N N . PRO A 1 105 ? 17.036 -2.892 -31.320 1.00 62.19 105 PRO A N 1
ATOM 892 C CA . PRO A 1 105 ? 18.433 -2.520 -31.498 1.00 62.19 105 PRO A CA 1
ATOM 893 C C . PRO A 1 105 ? 18.630 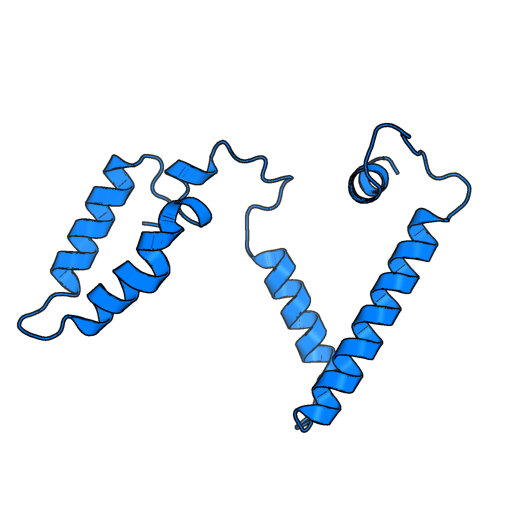-1.011 -31.298 1.00 62.19 105 PRO A C 1
ATOM 895 O O . PRO A 1 105 ? 17.864 -0.211 -31.829 1.00 62.19 105 PRO A O 1
ATOM 898 N N . GLY A 1 106 ? 19.661 -0.626 -30.540 1.00 65.19 106 GLY A N 1
ATOM 899 C CA . GLY A 1 106 ? 19.965 0.778 -30.218 1.00 65.19 106 GLY A CA 1
ATOM 900 C C . GLY A 1 106 ? 19.484 1.252 -28.841 1.00 65.19 106 GLY A C 1
ATOM 901 O O . GLY A 1 106 ? 19.754 2.388 -28.468 1.00 65.19 106 GLY A O 1
ATOM 902 N N . THR A 1 107 ? 18.821 0.394 -28.064 1.00 65.25 107 THR A N 1
ATOM 903 C CA . THR A 1 107 ? 18.421 0.713 -26.684 1.00 65.25 107 THR A CA 1
ATOM 904 C C . THR A 1 107 ? 19.633 0.643 -25.746 1.00 65.25 107 THR A C 1
ATOM 906 O O . THR A 1 107 ? 20.335 -0.372 -25.729 1.00 65.25 107 THR A O 1
ATOM 909 N N . LEU A 1 108 ? 19.885 1.698 -24.961 1.00 65.56 108 LEU A N 1
ATOM 910 C CA . LEU A 1 108 ? 20.929 1.689 -23.931 1.00 65.56 108 LEU A CA 1
ATOM 911 C C . LEU A 1 108 ? 20.567 0.667 -22.851 1.00 65.56 108 LEU A C 1
ATOM 913 O O . LEU A 1 108 ? 19.474 0.701 -22.287 1.00 65.56 108 LEU A O 1
ATOM 917 N N . ARG A 1 109 ? 21.487 -0.259 -22.581 1.00 68.00 109 ARG A N 1
ATOM 918 C CA . ARG A 1 109 ? 21.327 -1.284 -21.551 1.00 68.00 109 ARG A CA 1
ATOM 919 C C . ARG A 1 109 ? 22.519 -1.265 -20.614 1.00 68.00 109 ARG A C 1
ATOM 921 O O . ARG A 1 109 ? 23.660 -1.371 -21.057 1.00 68.00 109 ARG A O 1
ATOM 928 N N . ASP A 1 110 ? 22.230 -1.193 -19.328 1.00 71.38 110 ASP A N 1
ATOM 929 C CA . ASP A 1 110 ? 23.166 -1.478 -18.259 1.00 71.38 110 ASP A CA 1
ATOM 930 C C . ASP A 1 110 ? 22.983 -2.940 -17.817 1.00 71.38 110 ASP A C 1
ATOM 932 O O . ASP A 1 110 ? 21.909 -3.366 -17.386 1.00 71.38 110 ASP A O 1
ATOM 936 N N . VAL A 1 111 ? 24.047 -3.732 -17.952 1.00 73.81 111 VAL A N 1
ATOM 937 C CA . VAL A 1 111 ? 24.084 -5.153 -17.565 1.00 73.81 111 VAL A CA 1
ATOM 938 C C . VAL A 1 111 ? 24.015 -5.370 -16.052 1.00 73.81 111 VAL A C 1
ATOM 940 O O . VAL A 1 111 ? 23.692 -6.473 -15.617 1.00 73.81 111 VAL A O 1
ATOM 943 N N . SER A 1 112 ? 24.287 -4.341 -15.248 1.00 76.00 112 SER A N 1
ATOM 944 C CA . SER A 1 112 ? 24.099 -4.373 -13.795 1.00 76.00 112 SER A CA 1
ATOM 945 C C . SER A 1 112 ? 22.641 -4.148 -13.379 1.00 76.00 112 SER A C 1
ATOM 947 O O . SER A 1 112 ? 22.279 -4.407 -12.231 1.00 76.00 112 SER A O 1
ATOM 949 N N . TYR A 1 113 ? 21.789 -3.682 -14.299 1.00 70.19 113 TYR A N 1
ATOM 950 C CA . TYR A 1 113 ? 20.385 -3.384 -14.035 1.00 70.19 113 TYR A CA 1
ATOM 951 C C . TYR A 1 113 ? 19.486 -4.554 -14.423 1.00 70.19 113 TYR A C 1
ATOM 953 O O . TYR A 1 113 ? 19.684 -5.226 -15.436 1.00 70.19 113 TYR A O 1
ATOM 961 N N . CYS A 1 114 ? 18.431 -4.775 -13.637 1.00 66.75 114 CYS A N 1
ATOM 962 C CA . CYS A 1 114 ? 17.390 -5.717 -14.028 1.00 66.75 114 CYS A CA 1
ATOM 963 C C . CYS A 1 114 ? 16.632 -5.199 -15.266 1.00 66.75 114 CYS A C 1
ATOM 965 O O . CYS A 1 114 ? 16.626 -4.000 -15.559 1.00 66.75 114 CYS A O 1
ATOM 967 N N . GLU A 1 115 ? 15.964 -6.090 -16.004 1.00 66.88 115 GLU A N 1
ATOM 968 C CA . GLU A 1 115 ? 15.270 -5.731 -17.253 1.00 66.88 115 GLU A CA 1
ATOM 969 C C . GLU A 1 115 ? 14.285 -4.564 -17.086 1.00 66.88 115 GLU A C 1
ATOM 971 O O . GLU A 1 115 ? 14.174 -3.716 -17.968 1.00 66.88 115 GLU A O 1
ATOM 976 N N . GLN A 1 116 ? 13.617 -4.478 -15.931 1.00 65.69 116 GLN A N 1
ATOM 977 C CA . GLN A 1 116 ? 12.677 -3.397 -15.633 1.00 65.69 116 GLN A CA 1
ATOM 978 C C . GLN A 1 116 ? 13.357 -2.029 -15.489 1.00 65.69 116 GLN A C 1
ATOM 980 O O . GLN A 1 116 ? 12.787 -1.021 -15.895 1.00 65.69 116 GLN A O 1
ATOM 985 N N . MET A 1 117 ? 14.568 -1.977 -14.932 1.00 67.88 117 MET A N 1
ATOM 986 C CA . MET A 1 117 ? 15.324 -0.730 -14.771 1.00 67.88 117 MET A CA 1
ATOM 987 C C . MET A 1 117 ? 15.890 -0.234 -16.104 1.00 67.88 117 MET A C 1
ATOM 989 O O . MET A 1 117 ? 15.894 0.967 -16.364 1.00 67.88 117 MET A O 1
ATOM 993 N N . ASN A 1 118 ? 16.278 -1.156 -16.985 1.00 68.94 118 ASN A N 1
ATOM 994 C CA . ASN A 1 118 ? 16.779 -0.837 -18.321 1.00 68.94 118 ASN A CA 1
ATOM 995 C C . ASN A 1 118 ? 15.747 -0.134 -19.224 1.00 68.94 118 ASN A C 1
ATOM 997 O O . ASN A 1 118 ? 16.120 0.563 -20.160 1.00 68.94 118 ASN A O 1
ATOM 1001 N N . LEU A 1 119 ? 14.449 -0.239 -18.923 1.00 63.84 119 LEU A N 1
ATOM 1002 C CA . LEU A 1 119 ? 13.389 0.484 -19.643 1.00 63.84 119 LEU A CA 1
ATOM 1003 C C . LEU A 1 119 ? 13.423 2.000 -19.436 1.00 63.84 119 LEU A C 1
ATOM 1005 O O . LEU A 1 119 ? 12.809 2.732 -20.207 1.00 63.84 119 LEU A O 1
ATOM 1009 N N . HIS A 1 120 ? 14.063 2.457 -18.362 1.00 63.09 120 HIS A N 1
ATOM 1010 C CA . HIS A 1 120 ? 14.121 3.867 -17.986 1.00 63.09 120 HIS A CA 1
ATOM 1011 C C . HIS A 1 120 ? 15.407 4.560 -18.457 1.00 63.09 120 HIS A C 1
ATOM 1013 O O . HIS A 1 120 ? 15.587 5.739 -18.168 1.00 63.09 120 HIS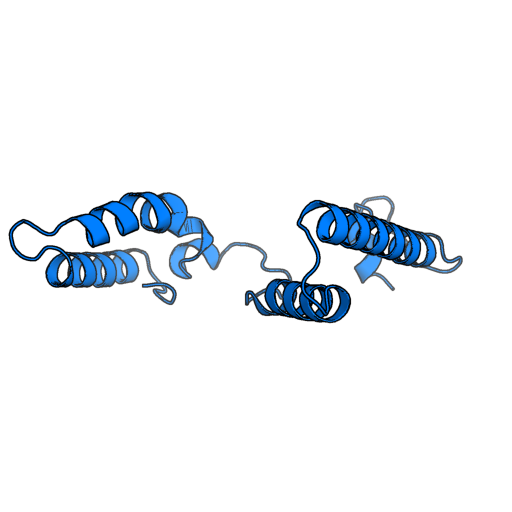 A O 1
ATOM 1019 N N . LEU A 1 121 ? 16.282 3.837 -19.164 1.00 59.28 121 LEU A N 1
ATOM 1020 C CA . LEU A 1 121 ? 17.541 4.345 -19.717 1.00 59.28 121 LEU A CA 1
ATOM 1021 C C . LEU A 1 121 ? 17.429 4.823 -21.177 1.00 59.28 121 LEU A C 1
ATOM 1023 O O . LEU A 1 121 ? 18.418 5.310 -21.722 1.00 59.28 121 LEU A O 1
ATOM 1027 N N . ALA A 1 122 ? 16.258 4.654 -21.802 1.00 51.25 122 ALA A N 1
ATOM 1028 C CA . ALA A 1 122 ? 15.969 5.067 -23.177 1.00 51.25 122 ALA A CA 1
ATOM 1029 C C . ALA A 1 122 ? 15.454 6.509 -23.264 1.00 51.25 122 ALA A C 1
ATOM 1031 O O . ALA A 1 122 ? 14.626 6.895 -22.404 1.00 51.25 122 ALA A O 1
#

Radius of gyration: 21.46 Å; Cα contacts (8 Å, |Δi|>4): 62; chains: 1; bounding box: 47×30×53 Å

Organism: NCBI:txid53985